Protein AF-D2V5D4-F1 (afdb_monomer_lite)

Radius of gyration: 13.66 Å; chains: 1; bounding box: 35×30×25 Å

Structure (mmCIF, N/CA/C/O backbone):
data_AF-D2V5D4-F1
#
_entry.id   AF-D2V5D4-F1
#
loop_
_atom_site.group_PDB
_atom_site.id
_atom_site.type_symbol
_atom_site.label_atom_id
_atom_site.label_alt_id
_atom_site.label_comp_id
_atom_site.label_asym_id
_atom_site.label_entity_id
_atom_site.label_seq_id
_atom_site.pdbx_PDB_ins_code
_atom_site.Cartn_x
_atom_site.Cartn_y
_atom_site.Cartn_z
_atom_site.occupancy
_atom_site.B_iso_or_equiv
_atom_site.auth_seq_id
_atom_site.auth_comp_id
_atom_site.auth_asym_id
_atom_site.auth_atom_id
_atom_site.pdbx_PDB_model_num
ATOM 1 N N . MET A 1 1 ? -0.634 -10.681 8.306 1.00 62.75 1 MET A N 1
ATOM 2 C CA . MET A 1 1 ? -1.272 -9.992 7.157 1.00 62.75 1 MET A CA 1
ATOM 3 C C . MET A 1 1 ? -2.573 -10.716 6.845 1.00 62.75 1 MET A C 1
ATOM 5 O O . MET A 1 1 ? -2.508 -11.942 6.800 1.00 62.75 1 MET A O 1
ATOM 9 N N . PRO A 1 2 ? -3.715 -10.020 6.700 1.00 71.31 2 PRO A N 1
ATOM 10 C CA . PRO A 1 2 ? -5.015 -10.670 6.514 1.00 71.31 2 PRO A CA 1
ATOM 11 C C . PRO A 1 2 ? -5.106 -11.532 5.235 1.00 71.31 2 PRO A C 1
ATOM 13 O O . PRO A 1 2 ? -4.403 -11.229 4.262 1.00 71.31 2 PRO A O 1
ATOM 16 N N . PRO A 1 3 ? -5.957 -12.581 5.201 1.00 70.00 3 PRO A N 1
ATOM 17 C CA . PRO A 1 3 ? -6.083 -13.488 4.053 1.00 70.00 3 PRO A CA 1
ATOM 18 C C . PRO A 1 3 ? -6.499 -12.800 2.745 1.00 70.00 3 PRO A C 1
ATOM 20 O O . PRO A 1 3 ? -5.920 -13.086 1.700 1.00 70.00 3 PRO A O 1
ATOM 23 N N . ASN A 1 4 ? -7.432 -11.847 2.805 1.00 76.44 4 ASN A N 1
ATOM 24 C CA . ASN A 1 4 ? -7.885 -11.054 1.656 1.00 76.44 4 ASN A CA 1
ATOM 25 C C . ASN A 1 4 ? -6.761 -10.184 1.070 1.00 76.44 4 ASN A C 1
ATOM 27 O O . ASN A 1 4 ? -6.562 -10.170 -0.142 1.00 76.44 4 ASN A O 1
ATOM 31 N N . VAL A 1 5 ? -5.950 -9.543 1.920 1.00 76.06 5 VAL A N 1
ATOM 32 C CA . VAL A 1 5 ? -4.764 -8.797 1.468 1.00 76.06 5 VAL A CA 1
ATOM 33 C C . VAL A 1 5 ? -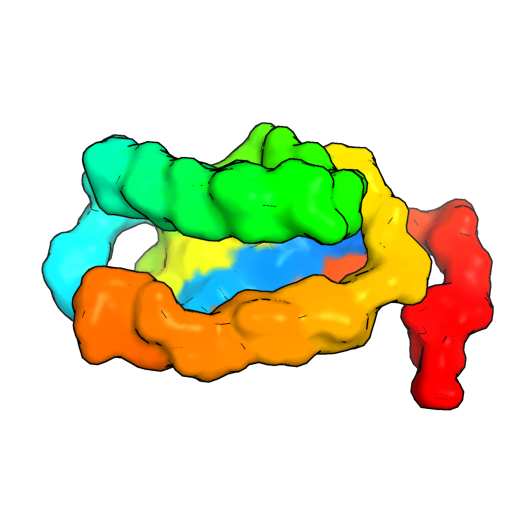3.782 -9.753 0.790 1.00 76.06 5 VAL A C 1
ATOM 35 O O . VAL A 1 5 ? -3.296 -9.450 -0.292 1.00 76.06 5 VAL A O 1
ATOM 38 N N . ARG A 1 6 ? -3.528 -10.939 1.369 1.00 73.31 6 ARG A N 1
ATOM 39 C CA . ARG A 1 6 ? -2.629 -11.956 0.786 1.00 73.31 6 ARG A CA 1
ATOM 40 C C . ARG A 1 6 ? -3.112 -12.469 -0.569 1.00 73.31 6 ARG A C 1
ATOM 42 O O . ARG A 1 6 ? -2.275 -12.683 -1.441 1.00 73.31 6 ARG A O 1
ATOM 49 N N . ALA A 1 7 ? -4.415 -12.671 -0.738 1.00 73.44 7 ALA A N 1
ATOM 50 C CA . ALA A 1 7 ? -4.996 -13.052 -2.021 1.00 73.44 7 ALA A CA 1
ATOM 51 C C . ALA A 1 7 ? -4.752 -11.958 -3.068 1.00 73.44 7 ALA A C 1
ATOM 53 O O . ALA A 1 7 ? -4.203 -12.250 -4.125 1.00 73.44 7 ALA A O 1
ATOM 54 N N . ILE A 1 8 ? -5.026 -10.696 -2.721 1.00 74.62 8 ILE A N 1
ATOM 55 C CA . ILE A 1 8 ? -4.808 -9.542 -3.601 1.00 74.62 8 ILE A CA 1
ATOM 56 C C . ILE A 1 8 ? -3.353 -9.478 -4.062 1.00 74.62 8 ILE A C 1
ATOM 58 O O . ILE A 1 8 ? -3.103 -9.512 -5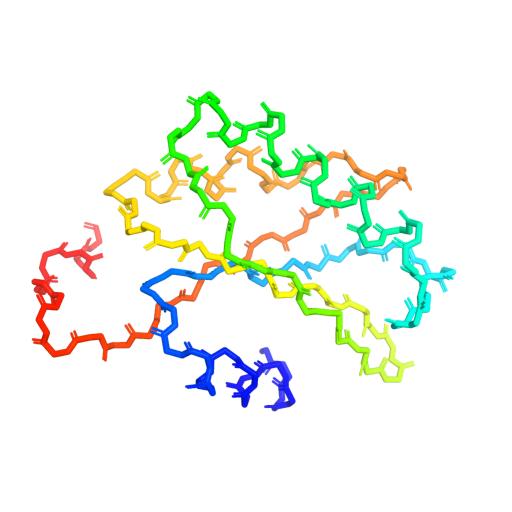.260 1.00 74.62 8 ILE A O 1
ATOM 62 N N . VAL A 1 9 ? -2.368 -9.494 -3.159 1.00 71.69 9 VAL A N 1
ATOM 63 C CA . VAL A 1 9 ? -0.964 -9.376 -3.604 1.00 71.69 9 VAL A CA 1
ATOM 64 C C . VAL A 1 9 ? -0.504 -10.550 -4.482 1.00 71.69 9 VAL A C 1
ATOM 66 O O . VAL A 1 9 ? 0.422 -10.397 -5.274 1.00 71.69 9 VAL A O 1
ATOM 69 N N . LYS A 1 10 ? -1.158 -11.716 -4.386 1.00 69.00 10 LYS A N 1
ATOM 70 C CA . LYS A 1 10 ? -0.892 -12.870 -5.258 1.00 69.00 10 LYS A CA 1
ATOM 71 C C . LYS A 1 10 ? -1.564 -12.760 -6.629 1.00 69.00 10 LYS A C 1
ATOM 73 O O . LYS A 1 10 ? -0.980 -13.215 -7.608 1.00 69.00 10 LYS A O 1
ATOM 78 N N . THR A 1 11 ? -2.753 -12.167 -6.715 1.00 69.56 11 THR A N 1
ATOM 79 C CA . THR A 1 11 ? -3.513 -12.056 -7.972 1.00 69.56 11 THR A CA 1
ATOM 80 C C . THR A 1 11 ? -2.810 -11.173 -8.997 1.00 69.56 11 THR A C 1
ATOM 82 O O . THR A 1 11 ? -2.761 -11.515 -10.173 1.00 69.56 11 THR A O 1
ATOM 85 N N . PHE A 1 12 ? -2.225 -10.056 -8.565 1.00 65.00 12 PHE A N 1
ATOM 86 C CA . PHE A 1 12 ? -1.704 -9.049 -9.493 1.00 65.00 12 PHE A CA 1
ATOM 87 C C . PHE A 1 12 ? -0.322 -9.371 -10.074 1.00 65.00 12 PHE A C 1
ATOM 89 O O . PHE A 1 12 ? 0.100 -8.697 -11.008 1.00 65.00 12 PHE A O 1
ATOM 96 N N . ARG A 1 13 ? 0.388 -10.382 -9.541 1.00 69.00 13 ARG A N 1
ATOM 97 C CA . ARG A 1 13 ? 1.738 -10.796 -9.984 1.00 69.00 13 ARG A CA 1
ATOM 98 C C . ARG A 1 13 ? 2.734 -9.632 -10.145 1.00 69.00 13 ARG A C 1
ATOM 100 O O . ARG A 1 13 ? 3.677 -9.726 -10.926 1.00 69.00 13 ARG A O 1
ATOM 107 N N . ALA A 1 14 ? 2.534 -8.536 -9.413 1.00 71.94 14 ALA A N 1
ATOM 108 C CA . ALA A 1 14 ? 3.428 -7.391 -9.467 1.00 71.94 14 ALA A CA 1
ATOM 109 C C . ALA A 1 14 ? 4.801 -7.782 -8.888 1.00 71.94 14 ALA A C 1
ATOM 111 O O . ALA A 1 14 ? 4.853 -8.480 -7.868 1.00 71.94 14 ALA A O 1
ATOM 112 N N . PRO A 1 15 ? 5.913 -7.321 -9.488 1.00 74.88 15 PRO A N 1
ATOM 113 C CA . PRO A 1 15 ? 7.256 -7.659 -9.020 1.00 74.88 15 PRO A CA 1
ATOM 114 C C . PRO A 1 15 ? 7.512 -7.152 -7.596 1.00 74.88 15 PRO A C 1
ATOM 116 O O . PRO A 1 15 ? 8.276 -7.753 -6.843 1.00 74.88 15 PRO A O 1
ATOM 119 N N . CYS A 1 16 ? 6.855 -6.056 -7.212 1.00 80.31 16 CYS A N 1
ATOM 120 C CA . CYS A 1 16 ? 6.916 -5.501 -5.875 1.00 80.31 16 CYS A CA 1
ATOM 121 C C . CYS A 1 16 ? 5.575 -4.872 -5.482 1.00 80.31 16 CYS A C 1
ATOM 123 O O . CYS A 1 16 ? 4.868 -4.281 -6.304 1.00 80.31 16 CYS A O 1
ATOM 125 N N . SER A 1 17 ? 5.206 -4.998 -4.212 1.00 86.62 17 SER A N 1
ATOM 126 C CA . SER A 1 17 ? 4.053 -4.313 -3.638 1.00 86.62 17 SER A CA 1
ATOM 127 C C . SER A 1 17 ? 4.330 -3.873 -2.206 1.00 86.62 17 SER A C 1
ATOM 129 O O . SER A 1 17 ? 5.027 -4.553 -1.457 1.00 86.62 17 SER A O 1
ATOM 131 N N . PHE A 1 18 ? 3.736 -2.759 -1.799 1.00 89.88 18 PHE A N 1
ATOM 132 C CA . PHE A 1 18 ? 3.669 -2.324 -0.412 1.00 89.88 18 PHE A CA 1
ATOM 133 C C . PHE A 1 18 ? 2.281 -2.569 0.146 1.00 89.88 18 PHE A C 1
ATOM 135 O O . PHE A 1 18 ? 1.279 -2.139 -0.417 1.00 89.88 18 PHE A O 1
ATOM 142 N N . VAL A 1 19 ? 2.234 -3.235 1.293 1.00 90.06 19 VAL A N 1
ATOM 143 C CA . VAL A 1 19 ? 1.050 -3.291 2.139 1.00 90.06 19 VAL A CA 1
ATOM 144 C C . VAL A 1 19 ? 1.162 -2.167 3.156 1.00 90.06 19 VAL A C 1
ATOM 146 O O . VAL A 1 19 ? 2.028 -2.183 4.030 1.00 90.06 19 VAL A O 1
ATOM 149 N N . VAL A 1 20 ? 0.278 -1.194 3.021 1.00 91.25 20 VAL A N 1
ATOM 150 C CA . VAL A 1 20 ? 0.180 0.001 3.851 1.00 91.25 20 VAL A CA 1
ATOM 151 C C . VAL A 1 20 ? -0.882 -0.237 4.916 1.00 91.25 20 VAL A C 1
ATOM 153 O O . VAL A 1 20 ? -1.989 -0.665 4.596 1.00 91.25 20 VAL A O 1
ATOM 156 N N . LYS A 1 21 ? -0.558 0.040 6.178 1.00 91.00 21 LYS A N 1
ATOM 157 C CA . LYS A 1 21 ? -1.504 0.101 7.305 1.00 91.00 21 LYS A CA 1
ATOM 158 C C . LYS A 1 21 ? -1.436 1.468 7.976 1.00 91.00 21 LYS A C 1
ATOM 160 O O . LYS A 1 21 ? -0.509 2.228 7.722 1.00 91.00 21 LYS A O 1
ATOM 165 N N . GLY A 1 22 ? -2.356 1.719 8.906 1.00 87.88 22 GLY A N 1
ATOM 166 C CA . GLY A 1 22 ? -2.429 2.997 9.623 1.00 87.88 22 GLY A CA 1
ATOM 167 C C . GLY A 1 22 ? -3.192 4.060 8.841 1.00 87.88 22 GLY A C 1
ATOM 168 O O . GLY A 1 22 ? -3.008 5.241 9.086 1.00 87.88 22 GLY A O 1
ATOM 169 N N . LEU A 1 23 ? -4.038 3.641 7.899 1.00 88.50 23 LEU A N 1
ATOM 170 C CA . LEU A 1 23 ? -4.924 4.548 7.184 1.00 88.50 23 LEU A CA 1
ATOM 171 C C . LEU A 1 23 ? -6.037 5.064 8.118 1.00 88.50 23 LEU A C 1
ATOM 173 O O . LEU A 1 23 ? -6.447 4.326 9.023 1.00 88.50 23 LEU A O 1
ATOM 177 N N . PRO A 1 24 ? -6.537 6.292 7.897 1.00 83.50 24 PRO A N 1
ATOM 178 C CA . PRO A 1 24 ? -7.628 6.886 8.668 1.00 83.50 24 PRO A CA 1
ATOM 179 C C . PRO A 1 24 ? -8.883 6.007 8.781 1.00 83.50 24 PRO A C 1
ATOM 181 O O . PRO A 1 24 ? -9.182 5.188 7.914 1.00 83.50 24 PRO A O 1
ATOM 184 N N . GLU A 1 25 ? -9.653 6.178 9.856 1.00 78.50 25 GLU A N 1
ATOM 185 C CA . GLU A 1 25 ? -10.834 5.346 10.131 1.00 78.50 25 GLU A CA 1
ATOM 186 C C . GL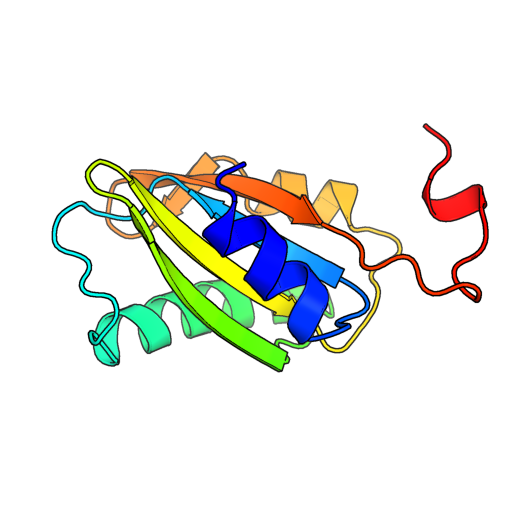U A 1 25 ? -12.113 5.777 9.401 1.00 78.50 25 GLU A C 1
ATOM 188 O O . GLU A 1 25 ? -13.134 5.096 9.462 1.00 78.50 25 GLU A O 1
ATOM 193 N N . ASN A 1 26 ? -12.069 6.887 8.686 1.00 76.25 26 ASN A N 1
ATOM 194 C CA . ASN A 1 26 ? -13.123 7.335 7.781 1.00 76.25 26 ASN A CA 1
ATOM 195 C C . ASN A 1 26 ? -12.924 6.810 6.347 1.00 76.25 26 ASN A C 1
ATOM 197 O O . ASN A 1 26 ? -13.767 7.053 5.494 1.00 76.25 26 ASN A O 1
ATOM 201 N N . PHE A 1 27 ? -11.843 6.070 6.070 1.00 74.62 27 PHE A N 1
ATOM 202 C CA . PHE A 1 27 ? -11.538 5.596 4.718 1.00 74.62 27 PHE A CA 1
ATOM 203 C C . PHE A 1 27 ? -12.577 4.570 4.242 1.00 74.62 27 PHE A C 1
ATOM 205 O O . PHE A 1 27 ? -12.720 3.501 4.843 1.00 74.62 27 PHE A O 1
ATOM 212 N N . SER A 1 28 ? -13.276 4.848 3.147 1.00 73.25 28 SER A N 1
ATOM 213 C CA . SER A 1 28 ? -14.048 3.824 2.438 1.00 73.25 28 SER A CA 1
ATOM 214 C C . SER A 1 28 ? -13.192 3.192 1.342 1.00 73.25 28 SER A C 1
ATOM 216 O O . SER A 1 28 ? -12.310 3.833 0.776 1.00 73.25 28 SER A O 1
ATOM 218 N N . VAL A 1 29 ? -13.449 1.924 1.020 1.00 69.69 29 VAL A N 1
ATOM 219 C CA . VAL A 1 29 ? -12.816 1.246 -0.128 1.00 69.69 29 VAL A CA 1
ATOM 220 C C . VAL A 1 29 ? -13.228 1.900 -1.453 1.00 69.69 29 VAL A C 1
ATOM 222 O O . VAL A 1 29 ? -12.469 1.856 -2.418 1.00 69.69 29 VAL A O 1
ATOM 225 N N . GLU A 1 30 ? -14.398 2.536 -1.479 1.00 75.62 30 GLU A N 1
ATOM 226 C CA . GLU A 1 30 ? -14.965 3.210 -2.651 1.00 75.62 30 GLU A CA 1
ATOM 227 C C . GLU A 1 30 ? -14.557 4.687 -2.754 1.00 75.62 30 GLU A C 1
ATOM 229 O O . GLU A 1 30 ? -14.891 5.355 -3.730 1.00 75.62 30 GLU A O 1
ATOM 234 N N . ASP A 1 31 ? -13.813 5.205 -1.772 1.00 80.06 31 ASP A N 1
ATOM 235 C CA . ASP A 1 31 ? -13.392 6.602 -1.754 1.00 80.06 31 ASP A CA 1
ATOM 236 C C . ASP A 1 31 ? -12.270 6.850 -2.775 1.00 80.06 31 ASP A C 1
ATOM 238 O O . ASP A 1 31 ? -11.075 6.646 -2.520 1.00 80.06 31 ASP A O 1
ATOM 242 N N . GLN A 1 32 ? -12.674 7.285 -3.967 1.00 80.25 32 GLN A N 1
ATOM 243 C CA . GLN A 1 32 ? -11.762 7.615 -5.056 1.00 80.25 32 GLN A CA 1
ATOM 244 C C . GLN A 1 32 ? -10.865 8.809 -4.723 1.00 80.25 32 GLN A C 1
ATOM 246 O O . GLN A 1 32 ? -9.707 8.818 -5.131 1.00 80.25 32 GLN A O 1
ATOM 251 N N . VAL A 1 33 ? -11.357 9.788 -3.957 1.00 82.62 33 VAL A N 1
ATOM 252 C CA . VAL A 1 33 ? -10.577 10.978 -3.584 1.00 82.62 33 VAL A CA 1
ATOM 253 C C . VAL A 1 33 ? -9.403 10.561 -2.713 1.00 82.62 33 VAL A C 1
ATOM 255 O O . VAL A 1 33 ? -8.259 10.949 -2.958 1.00 82.62 33 VAL A O 1
ATOM 258 N N . MET A 1 34 ? -9.663 9.715 -1.723 1.00 80.56 34 MET A N 1
ATOM 259 C CA . MET A 1 34 ? -8.623 9.256 -0.812 1.00 80.56 34 MET A CA 1
ATOM 260 C C . MET A 1 34 ? -7.647 8.286 -1.480 1.00 80.56 34 MET A C 1
ATOM 262 O O . MET A 1 34 ? -6.449 8.319 -1.184 1.00 80.56 34 MET A O 1
ATOM 266 N N . ARG A 1 35 ? -8.120 7.462 -2.423 1.00 84.56 35 ARG A N 1
ATOM 267 C CA . ARG A 1 35 ? -7.232 6.670 -3.284 1.00 84.56 35 ARG A CA 1
ATOM 268 C C . ARG A 1 35 ? -6.290 7.574 -4.084 1.00 84.56 35 ARG A C 1
ATOM 270 O O . ARG A 1 35 ? -5.093 7.300 -4.090 1.00 84.56 35 ARG A O 1
ATOM 277 N N . SER A 1 36 ? -6.800 8.646 -4.688 1.00 86.69 36 SER A N 1
ATOM 278 C CA . SER A 1 36 ? -5.991 9.610 -5.445 1.00 86.69 36 SER A CA 1
ATOM 279 C C . SER A 1 36 ? -4.976 10.336 -4.563 1.00 86.69 36 SER A C 1
ATOM 281 O O . SER A 1 36 ? -3.816 10.436 -4.943 1.00 86.69 36 SER A O 1
ATOM 283 N N . LYS A 1 37 ? -5.356 10.761 -3.351 1.00 88.25 37 LYS A N 1
ATOM 284 C CA . LYS A 1 37 ? -4.414 11.361 -2.385 1.00 88.25 37 LYS A CA 1
ATOM 285 C C . LYS A 1 37 ? -3.297 10.403 -1.985 1.00 88.25 37 LYS A C 1
ATOM 287 O O . LYS A 1 37 ? -2.138 10.796 -1.871 1.00 88.25 37 LYS A O 1
ATOM 292 N N . LEU A 1 38 ? -3.642 9.138 -1.739 1.00 88.25 38 LEU A N 1
ATOM 293 C CA . LEU A 1 38 ? -2.652 8.120 -1.410 1.00 88.25 38 LEU A CA 1
ATOM 294 C C . LEU A 1 38 ? -1.721 7.876 -2.603 1.00 88.25 38 LEU A C 1
ATOM 296 O O . LEU A 1 38 ? -0.511 7.766 -2.424 1.00 88.25 38 LEU A O 1
ATOM 300 N N . GLU A 1 39 ? -2.270 7.831 -3.816 1.00 88.12 39 GLU A N 1
ATOM 301 C CA . GLU A 1 39 ? -1.494 7.731 -5.048 1.00 88.12 39 GLU A CA 1
ATOM 302 C C . GLU A 1 39 ? -0.533 8.904 -5.204 1.00 88.12 39 GLU A C 1
ATOM 304 O O . GLU A 1 39 ? 0.659 8.671 -5.363 1.00 88.12 39 GLU A O 1
ATOM 309 N N . GLU A 1 40 ? -1.000 10.139 -5.052 1.00 87.56 40 GLU A N 1
ATOM 310 C CA . GLU A 1 40 ? -0.174 11.345 -5.100 1.00 87.56 40 GLU A CA 1
ATOM 311 C C . GLU A 1 40 ? 0.949 11.316 -4.053 1.00 87.56 40 GLU A C 1
ATOM 313 O O . GLU A 1 40 ? 2.114 11.544 -4.391 1.00 87.56 40 GLU A O 1
ATOM 318 N N . PHE A 1 41 ? 0.639 10.931 -2.810 1.00 87.81 41 PHE A N 1
ATOM 319 C CA . PHE A 1 41 ? 1.627 10.762 -1.741 1.00 87.81 41 PHE A CA 1
ATOM 320 C C . PHE A 1 41 ? 2.739 9.782 -2.141 1.00 87.81 41 PHE A C 1
ATOM 322 O O . PHE A 1 41 ? 3.933 10.060 -1.956 1.00 87.81 41 PHE A O 1
ATOM 329 N N . PHE A 1 42 ? 2.362 8.639 -2.725 1.00 84.56 42 PHE A N 1
ATOM 330 C CA . PHE A 1 42 ? 3.337 7.680 -3.222 1.00 84.56 42 PHE A CA 1
ATOM 331 C C . PHE A 1 42 ? 4.050 8.195 -4.471 1.00 84.56 42 PHE A C 1
ATOM 333 O O . PHE A 1 42 ? 5.259 8.027 -4.511 1.00 84.56 42 PHE A O 1
ATOM 340 N N . VAL A 1 43 ? 3.396 8.837 -5.444 1.00 81.25 43 VAL A N 1
ATOM 341 C CA . VAL A 1 43 ? 4.005 9.332 -6.698 1.00 81.25 43 VAL A CA 1
ATOM 342 C C . VAL A 1 43 ? 5.023 10.432 -6.429 1.00 81.25 43 VAL A C 1
ATOM 344 O O . VAL A 1 43 ? 6.172 10.305 -6.858 1.00 81.25 43 VAL A O 1
ATOM 347 N N . MET A 1 44 ? 4.646 11.474 -5.682 1.00 75.19 44 MET A N 1
ATOM 348 C CA . MET A 1 44 ? 5.547 12.582 -5.338 1.00 75.19 44 MET A CA 1
ATOM 349 C C . MET A 1 44 ? 6.831 12.067 -4.695 1.00 75.19 44 MET A C 1
ATOM 351 O O . MET A 1 44 ? 7.938 12.502 -5.008 1.00 75.19 44 MET A O 1
ATOM 355 N N . THR A 1 45 ? 6.680 11.085 -3.816 1.00 69.38 45 THR A N 1
ATOM 356 C CA . THR A 1 45 ? 7.800 10.475 -3.116 1.00 69.38 45 THR A CA 1
ATOM 357 C C . THR A 1 45 ? 8.561 9.474 -3.990 1.00 69.38 45 THR A C 1
ATOM 359 O O . THR A 1 45 ? 9.781 9.353 -3.898 1.00 69.38 45 THR A O 1
ATOM 362 N N . SER A 1 46 ? 7.850 8.750 -4.852 1.00 67.06 46 SER A N 1
ATOM 363 C CA . SER A 1 46 ? 8.379 7.701 -5.724 1.00 67.06 46 SER A CA 1
ATOM 364 C C . SER A 1 46 ? 9.201 8.248 -6.876 1.00 67.06 46 SER A C 1
ATOM 366 O O . SER A 1 46 ? 10.135 7.568 -7.296 1.00 67.06 46 SER A O 1
ATOM 368 N N . ASN A 1 47 ? 8.926 9.468 -7.341 1.00 64.06 47 ASN A N 1
ATOM 369 C CA . ASN A 1 47 ? 9.770 10.158 -8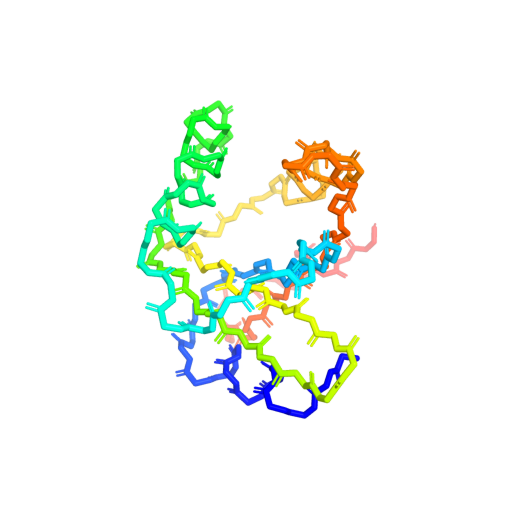.319 1.00 64.06 47 ASN A CA 1
ATOM 370 C C . ASN A 1 47 ? 11.210 10.313 -7.806 1.00 64.06 47 ASN A C 1
ATOM 372 O O . ASN A 1 47 ? 12.153 10.102 -8.562 1.00 64.06 47 ASN A O 1
ATOM 376 N N . ASN A 1 48 ? 11.389 10.541 -6.501 1.00 63.72 48 ASN A N 1
ATOM 377 C CA . ASN A 1 48 ? 12.713 10.576 -5.866 1.00 63.72 48 ASN A CA 1
ATOM 378 C C . ASN A 1 48 ? 13.347 9.182 -5.703 1.00 63.72 48 ASN A C 1
ATOM 380 O O . ASN A 1 48 ? 14.535 9.059 -5.417 1.00 63.72 48 ASN A O 1
ATOM 384 N N . LEU A 1 49 ? 12.550 8.121 -5.843 1.00 66.38 49 LEU A N 1
ATOM 385 C CA . LEU A 1 49 ? 12.934 6.733 -5.582 1.00 66.38 49 LEU A CA 1
ATOM 386 C C . LEU A 1 49 ? 12.894 5.853 -6.845 1.00 66.38 49 LEU A C 1
ATOM 388 O O . LEU A 1 49 ? 13.095 4.642 -6.729 1.00 66.38 49 LEU A O 1
ATOM 392 N N . HIS A 1 50 ? 12.635 6.441 -8.021 1.00 68.81 50 HIS A N 1
ATOM 393 C CA . HIS A 1 50 ? 12.430 5.765 -9.311 1.00 68.81 50 HIS A CA 1
ATOM 394 C C . HIS A 1 50 ? 11.426 4.597 -9.260 1.00 68.81 50 HIS A C 1
ATOM 396 O O . HIS A 1 50 ? 11.584 3.577 -9.938 1.00 68.81 50 HIS A O 1
ATOM 402 N N . LEU A 1 51 ? 10.386 4.729 -8.436 1.00 73.94 51 LEU A N 1
ATOM 403 C CA . LEU A 1 51 ? 9.289 3.767 -8.360 1.00 73.94 51 LEU A CA 1
ATOM 404 C C . LEU A 1 51 ? 8.163 4.194 -9.304 1.00 73.94 51 LEU A C 1
ATOM 406 O O . LEU A 1 51 ? 7.722 5.338 -9.280 1.00 73.94 51 LEU A O 1
ATOM 410 N N . GLN A 1 52 ? 7.668 3.265 -10.119 1.00 80.56 52 GLN A N 1
ATOM 411 C CA . GLN A 1 52 ? 6.480 3.498 -10.938 1.00 80.56 52 GLN A CA 1
ATOM 412 C C . GLN A 1 52 ? 5.305 2.741 -10.345 1.00 80.56 52 GLN A C 1
ATOM 414 O O . GLN A 1 52 ? 5.336 1.512 -10.282 1.00 80.56 52 GLN A O 1
ATOM 419 N N . ILE A 1 53 ? 4.270 3.458 -9.919 1.00 84.94 53 ILE A N 1
ATOM 420 C CA . ILE A 1 53 ? 3.044 2.839 -9.416 1.00 84.94 53 ILE A CA 1
ATOM 421 C C . ILE A 1 53 ? 2.308 2.177 -10.587 1.00 84.94 53 ILE A C 1
ATOM 423 O O . ILE A 1 53 ? 2.163 2.745 -11.668 1.00 84.94 53 ILE A O 1
ATOM 427 N N . ASN A 1 54 ? 1.887 0.934 -10.379 1.00 84.50 54 ASN A N 1
ATOM 428 C CA . ASN A 1 54 ? 1.023 0.195 -11.292 1.00 84.50 54 ASN A CA 1
ATOM 429 C C . ASN A 1 54 ? -0.451 0.333 -10.909 1.00 84.50 54 ASN A C 1
ATOM 431 O O . ASN A 1 54 ? -1.319 0.386 -11.771 1.00 84.50 54 ASN A O 1
ATOM 435 N N . GLY A 1 55 ? -0.726 0.369 -9.608 1.00 85.06 55 GLY A N 1
ATOM 436 C CA . GLY A 1 55 ? -2.074 0.517 -9.093 1.00 85.06 55 GLY A CA 1
ATOM 437 C C . GLY A 1 55 ? -2.115 0.465 -7.575 1.00 85.06 55 GLY A C 1
ATOM 438 O O . GLY A 1 55 ? -1.180 0.003 -6.919 1.00 85.06 55 GLY A O 1
ATOM 439 N N . ILE A 1 56 ? -3.229 0.935 -7.023 1.00 88.12 56 ILE A N 1
ATOM 440 C CA . ILE A 1 56 ? -3.516 0.900 -5.592 1.00 88.12 56 ILE A CA 1
ATOM 441 C C . ILE A 1 56 ? -4.842 0.182 -5.393 1.00 88.12 56 ILE A C 1
ATOM 443 O O . ILE A 1 56 ? -5.851 0.538 -5.998 1.00 88.12 56 ILE A O 1
ATOM 447 N N . THR A 1 57 ? -4.832 -0.843 -4.547 1.00 87.50 57 THR A N 1
ATOM 448 C CA . THR A 1 57 ? -6.034 -1.578 -4.146 1.00 87.50 57 THR A CA 1
ATOM 449 C C . THR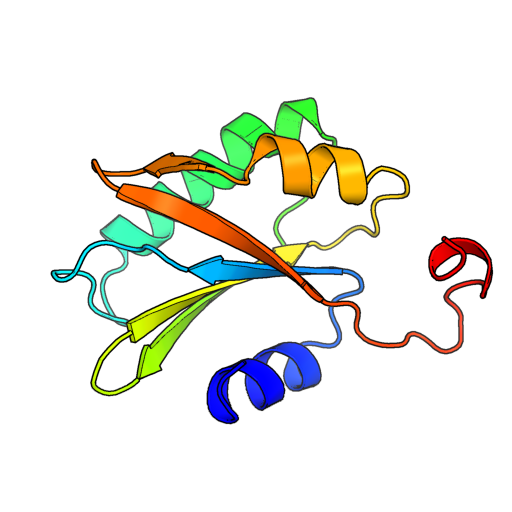 A 1 57 ? -6.304 -1.338 -2.671 1.00 87.50 57 THR A C 1
ATOM 451 O O . THR A 1 57 ? -5.484 -1.691 -1.822 1.00 87.50 57 THR A O 1
ATOM 454 N N . MET A 1 58 ? -7.459 -0.758 -2.361 1.00 86.81 58 MET A N 1
ATOM 455 C CA . MET A 1 58 ? -7.911 -0.575 -0.986 1.00 86.81 58 MET A CA 1
ATOM 456 C C . MET A 1 58 ? -8.537 -1.867 -0.469 1.00 86.81 58 MET A C 1
ATOM 458 O O . MET A 1 58 ? -9.298 -2.530 -1.170 1.00 86.81 58 MET A O 1
ATOM 462 N N . VAL A 1 59 ? -8.206 -2.239 0.763 1.00 83.56 59 VAL A N 1
ATOM 463 C CA . VAL A 1 59 ? -8.711 -3.452 1.405 1.00 83.56 59 VAL A CA 1
ATOM 464 C C . VAL A 1 59 ? -9.108 -3.110 2.825 1.00 83.56 59 VAL A C 1
ATOM 466 O O . VAL A 1 59 ? -8.293 -2.615 3.599 1.00 83.56 59 VAL A O 1
ATOM 469 N N . GLN A 1 60 ? -10.342 -3.416 3.198 1.00 81.00 60 GLN A N 1
ATOM 470 C CA . GLN A 1 60 ? -10.789 -3.290 4.578 1.00 81.00 60 GLN A CA 1
ATOM 471 C C . GLN A 1 60 ? -11.056 -4.663 5.188 1.00 81.00 60 GLN A C 1
ATOM 473 O O . GLN A 1 60 ? -11.505 -5.594 4.521 1.00 81.00 60 GLN A O 1
ATOM 478 N N . ASN A 1 61 ? -10.738 -4.782 6.468 1.00 77.00 61 ASN A N 1
ATOM 479 C CA . ASN A 1 61 ? -11.318 -5.767 7.367 1.00 77.00 61 ASN A CA 1
ATOM 480 C C . ASN A 1 61 ? -12.134 -5.011 8.429 1.00 77.00 61 ASN A C 1
ATOM 482 O O . ASN A 1 61 ? -11.964 -3.800 8.571 1.00 77.00 61 ASN A O 1
ATOM 486 N N . THR A 1 62 ? -12.945 -5.722 9.210 1.00 72.00 62 THR A N 1
ATOM 487 C CA . THR A 1 62 ? -13.835 -5.192 10.260 1.00 72.00 62 THR A CA 1
ATOM 488 C C . THR A 1 62 ? -13.195 -4.159 11.193 1.00 72.00 62 THR A C 1
ATOM 490 O O . THR A 1 62 ? -13.897 -3.301 11.708 1.00 72.00 62 THR A O 1
ATOM 493 N N . GLN A 1 63 ? -11.876 -4.210 11.401 1.00 74.19 63 GLN A N 1
ATOM 494 C CA . GLN A 1 63 ? -11.152 -3.323 12.322 1.00 74.19 63 GLN A CA 1
ATOM 495 C C . GLN A 1 63 ? -9.976 -2.573 11.689 1.00 74.19 63 GLN A C 1
ATOM 497 O O . GLN A 1 63 ? -9.285 -1.813 12.364 1.00 74.19 63 GLN A O 1
ATOM 502 N N . THR A 1 64 ? -9.630 -2.833 10.427 1.00 80.38 64 THR A N 1
ATOM 503 C CA . THR A 1 64 ? -8.382 -2.286 9.873 1.00 80.38 64 THR A CA 1
ATOM 504 C C . THR A 1 64 ? -8.467 -2.080 8.379 1.00 80.38 64 THR A C 1
ATOM 506 O O . THR A 1 64 ? -8.907 -2.956 7.636 1.00 80.38 64 THR A O 1
ATOM 509 N N . ARG A 1 65 ? -7.950 -0.934 7.948 1.00 86.00 65 ARG A N 1
ATOM 510 C CA . ARG A 1 65 ? -7.798 -0.567 6.547 1.00 86.00 65 ARG A CA 1
ATOM 511 C C . ARG A 1 65 ? -6.369 -0.765 6.095 1.00 86.00 65 ARG A C 1
ATOM 513 O O . ARG A 1 65 ? -5.413 -0.451 6.810 1.00 86.00 65 ARG A O 1
ATOM 520 N N . TYR A 1 66 ? -6.263 -1.279 4.888 1.00 88.62 66 TYR A N 1
ATOM 521 C CA . TYR A 1 66 ? -5.028 -1.559 4.201 1.00 88.62 66 TYR A CA 1
ATOM 522 C C . TYR A 1 66 ? -5.098 -0.937 2.814 1.00 88.62 66 TYR A C 1
ATOM 524 O O . TYR A 1 66 ? -6.157 -0.923 2.188 1.00 88.62 66 TYR A O 1
ATOM 532 N N . ALA A 1 67 ? -3.958 -0.495 2.308 1.00 89.94 67 ALA A N 1
ATOM 533 C CA . ALA A 1 67 ? -3.786 -0.282 0.881 1.00 89.94 67 ALA A CA 1
ATOM 534 C C . ALA A 1 67 ? -2.682 -1.205 0.382 1.00 89.94 67 ALA A C 1
ATOM 536 O O . ALA A 1 67 ? -1.659 -1.381 1.042 1.00 89.94 67 ALA A O 1
ATOM 537 N N . VAL A 1 68 ? -2.897 -1.808 -0.777 1.00 89.88 68 VAL A N 1
ATOM 538 C CA . VAL A 1 68 ? -1.871 -2.540 -1.509 1.00 89.88 68 VAL A CA 1
ATOM 539 C C . VAL A 1 68 ? -1.442 -1.653 -2.663 1.00 89.88 68 VAL A C 1
ATOM 541 O O . VAL A 1 68 ? -2.184 -1.497 -3.629 1.00 89.88 68 VAL A O 1
ATOM 544 N N . VAL A 1 69 ? -0.261 -1.059 -2.541 1.00 89.38 69 VAL A N 1
ATOM 545 C CA . VAL A 1 69 ? 0.364 -0.242 -3.583 1.00 89.38 69 VAL A CA 1
ATOM 546 C C . VAL A 1 69 ? 1.272 -1.145 -4.391 1.00 89.38 69 VAL A C 1
ATOM 548 O O . VAL A 1 69 ? 2.164 -1.788 -3.845 1.00 89.38 69 VAL A O 1
ATOM 551 N N . GLN A 1 70 ? 1.030 -1.229 -5.684 1.00 86.75 70 GLN A N 1
ATOM 552 C CA . GLN A 1 70 ? 1.756 -2.103 -6.591 1.00 86.75 70 GLN A CA 1
ATOM 553 C C . GLN A 1 70 ? 2.699 -1.266 -7.427 1.00 86.75 70 GLN A C 1
ATOM 555 O O . GLN A 1 70 ? 2.318 -0.193 -7.893 1.00 86.75 70 GLN A O 1
ATOM 560 N N . PHE A 1 71 ? 3.897 -1.781 -7.669 1.00 84.75 71 PHE A N 1
ATOM 561 C CA . PHE A 1 71 ? 4.890 -1.108 -8.493 1.00 84.75 71 PHE A CA 1
ATOM 562 C C . PHE A 1 71 ? 5.165 -1.915 -9.759 1.00 84.75 71 PHE A C 1
ATOM 564 O O . PHE A 1 71 ? 5.228 -3.145 -9.721 1.00 84.75 71 PHE A O 1
ATOM 571 N N . LYS A 1 72 ? 5.326 -1.213 -10.885 1.00 79.62 72 LYS A N 1
ATOM 572 C CA . LYS A 1 72 ? 5.690 -1.797 -12.186 1.00 79.62 72 LYS A CA 1
ATOM 573 C C . LYS A 1 72 ? 7.127 -2.301 -12.196 1.00 79.62 72 LYS A C 1
ATOM 575 O O . LYS A 1 72 ? 7.450 -3.240 -12.913 1.00 79.62 72 LYS A O 1
ATOM 580 N N . THR A 1 73 ? 7.988 -1.670 -11.405 1.00 74.19 73 THR A N 1
ATOM 581 C CA . THR A 1 73 ? 9.418 -1.950 -11.369 1.00 74.19 73 THR A CA 1
ATOM 582 C C . THR A 1 73 ? 9.810 -2.610 -10.056 1.00 74.19 73 THR A C 1
ATOM 584 O O . THR A 1 73 ? 9.291 -2.303 -8.982 1.00 74.19 73 THR A O 1
ATOM 587 N N . PHE A 1 74 ? 10.754 -3.543 -10.147 1.00 69.38 74 PHE A N 1
ATOM 588 C CA . PHE A 1 74 ? 11.454 -4.044 -8.977 1.00 69.38 74 PHE A CA 1
ATOM 589 C C . PHE A 1 74 ? 12.495 -3.009 -8.540 1.00 69.38 74 PHE A C 1
ATOM 591 O O . PHE A 1 74 ? 13.285 -2.542 -9.361 1.00 69.38 74 PHE A O 1
ATOM 598 N N . SER A 1 75 ? 12.536 -2.677 -7.249 1.00 69.06 75 SER A N 1
ATOM 599 C CA . SER A 1 75 ? 13.582 -1.812 -6.706 1.00 69.06 75 SER A CA 1
ATOM 600 C C . SER A 1 75 ? 14.629 -2.617 -5.950 1.00 69.06 75 SER A C 1
ATOM 602 O O . SER A 1 75 ? 14.332 -3.261 -4.944 1.00 69.06 75 SER A O 1
ATOM 604 N N . LYS A 1 76 ? 15.891 -2.492 -6.376 1.00 68.25 76 LYS A N 1
ATOM 605 C CA . LYS A 1 76 ? 17.049 -3.020 -5.634 1.00 68.25 76 LYS A CA 1
ATOM 606 C C . LYS A 1 76 ? 17.247 -2.320 -4.279 1.00 68.25 76 LYS A C 1
ATOM 608 O O . LYS A 1 76 ? 17.866 -2.878 -3.385 1.00 68.25 76 LYS A O 1
ATOM 613 N N . ASN A 1 77 ? 16.689 -1.118 -4.107 1.00 74.75 77 ASN A N 1
ATOM 614 C CA . ASN A 1 77 ? 16.783 -0.311 -2.887 1.00 74.75 77 ASN A CA 1
ATOM 615 C C . ASN A 1 77 ? 15.519 -0.400 -2.021 1.00 74.75 77 ASN A C 1
ATOM 617 O O . ASN A 1 77 ? 15.231 0.522 -1.253 1.00 74.75 77 ASN A O 1
ATOM 621 N N . LEU A 1 78 ? 14.756 -1.494 -2.116 1.00 72.75 78 LEU A N 1
ATOM 622 C CA . LEU A 1 78 ? 13.445 -1.575 -1.478 1.00 72.75 78 LEU A CA 1
ATOM 623 C C . LEU A 1 78 ? 13.480 -1.316 0.029 1.00 72.75 78 LEU A C 1
ATOM 625 O O . LEU A 1 78 ? 12.594 -0.649 0.545 1.00 72.75 78 LEU A O 1
ATOM 629 N N . ARG A 1 79 ? 14.514 -1.778 0.742 1.00 76.12 79 ARG A N 1
ATOM 630 C CA . ARG A 1 79 ? 14.645 -1.513 2.185 1.00 76.12 79 ARG A CA 1
ATOM 631 C C . ARG A 1 79 ? 14.697 -0.019 2.496 1.00 76.12 79 ARG A C 1
ATOM 633 O O . ARG A 1 79 ? 14.020 0.421 3.417 1.00 76.12 79 ARG A O 1
ATOM 640 N N . LYS A 1 80 ? 15.437 0.763 1.700 1.00 79.88 80 LYS A N 1
ATOM 641 C CA . LYS A 1 80 ? 15.498 2.227 1.844 1.00 79.88 80 LYS A CA 1
ATOM 642 C C . LYS A 1 80 ? 14.143 2.864 1.556 1.00 79.88 80 LYS A C 1
ATOM 644 O O . LYS A 1 80 ? 13.743 3.780 2.256 1.00 79.88 80 LYS A O 1
ATOM 649 N N . GLN A 1 81 ? 13.424 2.354 0.560 1.00 80.56 81 GLN A N 1
ATOM 650 C CA . GLN A 1 81 ? 12.101 2.860 0.198 1.00 80.56 81 GLN A CA 1
ATOM 651 C C . GLN A 1 81 ? 11.065 2.535 1.280 1.00 80.56 81 GLN A C 1
ATOM 653 O O . GLN A 1 81 ? 10.332 3.415 1.709 1.00 80.56 81 GLN A O 1
ATOM 658 N N . VAL A 1 82 ? 11.053 1.303 1.792 1.00 84.56 82 VAL A N 1
ATOM 659 C CA . VAL A 1 82 ? 10.214 0.915 2.932 1.00 84.56 82 VAL A CA 1
ATOM 660 C C . VAL A 1 82 ? 10.532 1.795 4.129 1.00 84.56 82 VAL A C 1
ATOM 662 O O . VAL A 1 82 ? 9.605 2.369 4.679 1.00 84.56 82 VAL A O 1
ATOM 665 N N . ALA A 1 83 ? 11.808 1.956 4.492 1.00 85.44 83 ALA A N 1
ATOM 666 C CA . ALA A 1 83 ? 12.218 2.820 5.599 1.00 85.44 83 ALA A CA 1
ATOM 667 C C . ALA A 1 83 ? 11.800 4.282 5.389 1.00 85.44 83 ALA A C 1
ATOM 669 O O . ALA A 1 83 ? 11.387 4.932 6.339 1.00 85.44 83 ALA A O 1
ATOM 670 N N . PHE A 1 84 ? 11.849 4.780 4.151 1.00 86.62 84 PHE A N 1
ATOM 671 C CA . PHE A 1 84 ? 11.414 6.135 3.824 1.00 86.62 84 PHE A CA 1
ATOM 672 C C . PHE A 1 84 ? 9.917 6.342 4.077 1.00 86.62 84 PHE A C 1
ATOM 674 O O . PHE A 1 84 ? 9.517 7.383 4.592 1.00 86.62 84 PHE A O 1
ATOM 681 N N . PHE A 1 85 ? 9.085 5.380 3.671 1.00 87.69 85 PHE A N 1
ATOM 682 C CA . PHE A 1 85 ? 7.629 5.472 3.801 1.00 87.69 85 PHE A CA 1
ATOM 683 C C . PHE A 1 85 ? 7.112 5.005 5.168 1.00 87.69 85 PHE A C 1
ATOM 685 O O . PHE A 1 85 ? 5.995 5.348 5.555 1.00 87.69 85 PHE A O 1
ATOM 692 N N . HIS A 1 86 ? 7.879 4.190 5.890 1.00 89.56 86 HIS A N 1
ATOM 693 C CA . HIS A 1 86 ? 7.512 3.710 7.215 1.00 89.56 86 HIS A CA 1
ATOM 694 C C . HIS A 1 86 ? 7.480 4.882 8.201 1.00 89.56 86 HIS A C 1
ATOM 696 O O . HIS A 1 86 ? 8.370 5.722 8.203 1.00 89.56 86 HIS A O 1
ATOM 702 N N . GLU A 1 87 ? 6.426 4.956 9.010 1.00 91.75 87 GLU A N 1
ATOM 703 C CA . GLU A 1 87 ? 6.153 6.030 9.974 1.00 91.75 87 GLU A CA 1
ATOM 704 C C . GLU A 1 87 ? 5.973 7.441 9.402 1.00 91.75 87 GLU A C 1
ATOM 706 O O . GLU A 1 87 ? 5.722 8.371 10.173 1.00 91.75 87 GLU A O 1
ATOM 711 N N . LYS A 1 88 ? 5.993 7.610 8.074 1.00 90.56 88 LYS A N 1
ATOM 712 C CA . LYS A 1 88 ? 5.546 8.857 7.449 1.00 90.56 88 LYS A CA 1
ATOM 713 C C . LYS A 1 88 ? 4.102 9.140 7.832 1.00 90.56 88 LYS A C 1
ATOM 715 O O . LYS A 1 88 ? 3.259 8.240 7.862 1.00 90.56 88 LYS A O 1
ATOM 720 N N . GLU A 1 89 ? 3.837 10.408 8.095 1.00 91.44 89 GLU A N 1
ATOM 721 C CA . GLU A 1 89 ? 2.495 10.882 8.367 1.00 91.44 89 GLU A CA 1
ATOM 722 C C . GLU A 1 89 ? 1.705 11.034 7.066 1.00 91.44 89 GLU A C 1
ATOM 724 O O . GLU A 1 89 ? 2.198 11.580 6.077 1.00 91.44 89 GLU A O 1
ATOM 729 N N . PHE A 1 90 ? 0.477 10.532 7.085 1.00 89.44 90 PHE A N 1
ATOM 730 C CA . PHE A 1 90 ? -0.515 10.688 6.036 1.00 89.44 90 PHE A CA 1
ATOM 731 C C . PHE A 1 90 ? -1.867 10.919 6.710 1.00 89.44 90 PHE A C 1
ATOM 733 O O . PHE A 1 90 ? -2.322 10.070 7.480 1.00 89.44 90 PHE A O 1
ATOM 740 N N . GLU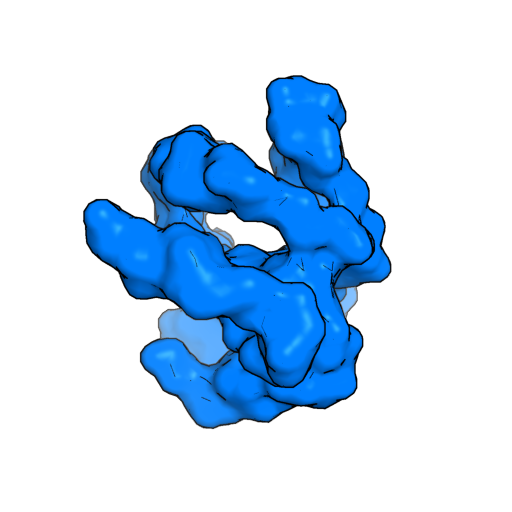 A 1 91 ? -2.486 12.074 6.448 1.00 88.56 91 GLU A N 1
ATOM 741 C CA . GLU A 1 91 ? -3.790 12.455 7.021 1.00 88.56 91 GLU A CA 1
ATOM 742 C C . GLU A 1 91 ? -3.819 12.291 8.562 1.00 88.56 91 GLU A C 1
ATOM 744 O O . GLU A 1 91 ? -4.734 11.699 9.136 1.00 88.56 91 GLU A O 1
ATOM 749 N N . GLY A 1 92 ? -2.755 12.746 9.241 1.00 88.38 92 GLY A N 1
ATOM 750 C CA . GLY A 1 92 ? -2.628 12.708 10.704 1.00 88.38 92 GLY A CA 1
ATOM 751 C C . GLY A 1 92 ? -2.335 11.330 11.313 1.00 88.38 92 GLY A C 1
ATOM 752 O O . GLY A 1 92 ? -2.302 11.191 12.538 1.00 88.38 92 GLY A O 1
ATOM 753 N N . LYS A 1 93 ? -2.125 10.284 10.502 1.00 90.12 93 LYS A N 1
ATOM 754 C CA . LYS A 1 93 ? -1.766 8.938 10.980 1.00 90.12 93 LYS A CA 1
ATOM 755 C C . LYS A 1 93 ? -0.409 8.508 10.425 1.00 90.12 93 LYS A C 1
ATOM 757 O O . LYS A 1 93 ? -0.083 8.737 9.263 1.00 90.12 93 LYS A O 1
ATOM 762 N N . LYS A 1 94 ? 0.384 7.829 11.257 1.00 92.69 94 LYS A N 1
ATOM 763 C CA . LYS A 1 94 ? 1.652 7.224 10.832 1.00 92.69 94 LYS A CA 1
ATOM 764 C C . LYS A 1 94 ? 1.401 5.936 10.055 1.00 92.69 94 LYS A C 1
ATOM 766 O O . LYS A 1 94 ? 0.781 4.999 10.571 1.00 92.69 94 LYS A O 1
ATOM 771 N N . LEU A 1 95 ? 1.931 5.868 8.839 1.00 92.25 95 LEU A N 1
ATOM 772 C CA . LEU A 1 95 ? 1.819 4.688 7.993 1.00 92.25 95 LEU A CA 1
ATOM 773 C C . LEU A 1 95 ? 2.746 3.568 8.472 1.00 92.25 95 LEU A C 1
ATOM 775 O O . LEU A 1 95 ? 3.890 3.795 8.858 1.00 92.25 95 LEU A O 1
ATOM 779 N N . LYS A 1 96 ? 2.281 2.321 8.386 1.00 93.12 96 LYS A N 1
ATOM 780 C CA . LYS A 1 96 ? 3.132 1.133 8.549 1.00 93.12 96 LYS A CA 1
ATOM 781 C C . LYS A 1 96 ? 3.228 0.406 7.222 1.00 93.12 96 LYS A C 1
ATOM 783 O O . LYS A 1 96 ? 2.227 -0.103 6.719 1.00 93.12 96 LYS A O 1
ATOM 788 N N . ILE A 1 97 ? 4.438 0.342 6.684 1.00 91.12 97 ILE A N 1
ATOM 789 C CA . ILE A 1 97 ? 4.721 -0.252 5.377 1.00 91.12 97 ILE A CA 1
ATOM 790 C C . ILE A 1 97 ? 5.305 -1.645 5.558 1.00 91.12 97 ILE A C 1
ATOM 792 O O . ILE A 1 97 ? 6.255 -1.836 6.315 1.00 91.12 97 ILE A O 1
ATOM 796 N N . THR A 1 98 ? 4.735 -2.624 4.866 1.00 88.31 98 THR A N 1
ATOM 797 C CA . THR A 1 98 ? 5.270 -3.983 4.767 1.00 88.31 98 THR A CA 1
ATOM 798 C C . THR A 1 98 ? 5.487 -4.318 3.293 1.00 88.31 98 THR A C 1
ATOM 800 O O . THR A 1 98 ? 4.510 -4.333 2.542 1.00 88.31 98 THR A O 1
ATOM 803 N N . PRO A 1 99 ? 6.728 -4.580 2.848 1.00 85.25 99 PRO A N 1
ATOM 804 C CA . PRO A 1 99 ? 6.976 -4.994 1.477 1.00 85.25 99 PRO A CA 1
ATOM 805 C C . PRO A 1 99 ? 6.480 -6.421 1.241 1.00 85.25 99 PRO A C 1
ATOM 807 O O . PRO A 1 99 ? 6.560 -7.284 2.116 1.00 85.25 99 PRO A O 1
ATOM 810 N N . PHE A 1 100 ? 5.995 -6.672 0.035 1.00 80.31 100 PHE A N 1
ATOM 811 C CA . PHE A 1 100 ? 5.645 -7.991 -0.453 1.00 80.31 100 PHE A CA 1
ATOM 812 C C . PHE A 1 100 ? 6.221 -8.181 -1.851 1.00 80.31 100 PHE A C 1
ATOM 814 O O . PHE A 1 100 ? 6.141 -7.295 -2.704 1.00 80.31 100 PHE A O 1
ATOM 821 N N . PHE A 1 101 ? 6.764 -9.369 -2.078 1.00 74.38 101 PHE A N 1
ATOM 822 C CA . PHE A 1 101 ? 7.282 -9.785 -3.366 1.00 74.38 101 PHE A CA 1
ATOM 823 C C . PHE A 1 101 ? 6.458 -10.953 -3.857 1.00 74.38 101 PHE A C 1
ATOM 825 O O . PHE A 1 101 ? 6.299 -11.954 -3.151 1.00 74.38 101 PHE A O 1
ATOM 832 N N . TYR A 1 102 ? 5.951 -10.835 -5.077 1.00 65.44 102 TYR A N 1
ATOM 833 C CA . TYR A 1 102 ? 5.541 -12.030 -5.777 1.00 65.44 102 TYR A CA 1
ATOM 834 C C . TYR A 1 102 ? 6.822 -12.780 -6.168 1.00 65.44 102 TYR A C 1
ATOM 836 O O . TYR A 1 102 ? 7.701 -12.161 -6.773 1.00 65.44 102 TYR A O 1
ATOM 844 N N . PRO A 1 103 ? 6.983 -14.067 -5.806 1.00 58.66 103 PRO A N 1
ATOM 845 C CA . PRO A 1 103 ? 8.131 -14.839 -6.247 1.00 58.66 103 PRO A CA 1
ATOM 846 C C . PRO A 1 103 ? 8.050 -14.954 -7.766 1.00 58.66 103 PRO A C 1
ATOM 848 O O . PRO A 1 103 ? 7.306 -15.770 -8.310 1.00 58.66 103 PRO A O 1
ATOM 851 N N . ASN A 1 104 ? 8.792 -14.097 -8.458 1.00 52.00 104 ASN A N 1
ATOM 852 C CA . ASN A 1 104 ? 9.131 -14.357 -9.835 1.00 52.00 104 ASN A CA 1
ATOM 853 C C . ASN A 1 104 ? 10.219 -15.429 -9.789 1.00 52.00 104 ASN A C 1
ATOM 855 O O . ASN A 1 104 ? 11.207 -15.252 -9.078 1.00 52.00 104 ASN A O 1
ATOM 859 N N . LYS A 1 105 ? 10.044 -16.549 -10.494 1.00 50.03 105 LYS A N 1
ATOM 860 C CA . LYS A 1 105 ? 11.090 -17.586 -10.558 1.00 50.03 105 LYS A CA 1
ATOM 861 C C . LYS A 1 105 ? 12.395 -17.038 -11.168 1.00 50.03 105 LYS A C 1
ATOM 863 O O . LYS A 1 105 ? 13.444 -17.634 -10.969 1.00 50.03 105 LYS A O 1
ATOM 868 N N . ASP A 1 106 ? 12.312 -15.865 -11.798 1.00 47.38 106 ASP A N 1
ATOM 869 C CA . ASP A 1 106 ? 13.418 -15.102 -12.378 1.00 47.38 106 ASP A CA 1
ATOM 870 C C . ASP A 1 106 ? 14.026 -14.037 -11.435 1.00 47.38 106 ASP A C 1
ATOM 872 O O . ASP A 1 106 ? 14.973 -13.344 -11.807 1.00 47.38 106 ASP A O 1
ATOM 876 N N . LEU A 1 107 ? 13.502 -13.854 -10.213 1.00 50.25 107 LEU A N 1
ATOM 877 C CA . LEU A 1 107 ? 14.111 -12.954 -9.224 1.00 50.25 107 LEU A CA 1
ATOM 878 C C . LEU A 1 107 ? 15.267 -13.673 -8.519 1.00 50.25 107 LEU A C 1
ATOM 880 O O . LEU A 1 107 ? 15.056 -14.600 -7.739 1.00 50.25 107 LEU A O 1
ATOM 884 N N . HIS A 1 108 ? 16.492 -13.220 -8.801 1.00 46.00 108 HIS A N 1
ATOM 885 C CA . HIS A 1 108 ? 17.731 -13.804 -8.284 1.00 46.00 108 HIS A CA 1
ATOM 886 C C . HIS A 1 108 ? 17.704 -13.946 -6.740 1.00 46.00 108 HIS A C 1
ATOM 888 O O . HIS A 1 108 ? 17.323 -12.992 -6.052 1.00 46.00 108 HIS A O 1
ATOM 894 N N . PRO A 1 109 ? 18.139 -15.084 -6.158 1.00 53.72 109 PRO A N 1
ATOM 895 C CA . PRO A 1 109 ? 18.074 -15.350 -4.711 1.00 53.72 109 PRO A CA 1
ATOM 896 C C . PRO A 1 109 ? 18.764 -14.302 -3.825 1.00 53.72 109 PRO A C 1
ATOM 898 O O . PRO A 1 109 ? 18.462 -14.184 -2.640 1.00 53.72 109 PRO A O 1
ATOM 901 N N . GLU A 1 110 ? 19.690 -13.531 -4.388 1.00 53.88 110 GLU A N 1
ATOM 902 C CA . GLU A 1 110 ? 20.407 -12.452 -3.701 1.00 53.88 110 GLU A CA 1
ATOM 903 C C . GLU A 1 110 ? 19.494 -11.321 -3.224 1.00 53.88 110 GLU A C 1
ATOM 905 O O . GLU A 1 110 ? 19.812 -10.664 -2.238 1.00 53.88 110 GLU A O 1
ATOM 910 N N . PHE A 1 111 ? 18.322 -11.136 -3.839 1.00 49.59 111 PHE A N 1
ATOM 911 C CA . PHE A 1 111 ? 17.339 -10.151 -3.378 1.00 49.59 111 PHE A CA 1
ATOM 912 C C . PHE A 1 111 ? 16.658 -10.531 -2.056 1.00 49.59 111 PHE A C 1
ATOM 914 O O . PHE A 1 111 ? 16.026 -9.682 -1.426 1.00 49.59 111 PHE A O 1
ATOM 921 N N . PHE A 1 112 ? 16.795 -11.788 -1.626 1.00 51.12 112 PHE A N 1
ATOM 922 C CA . PHE A 1 112 ? 16.232 -12.312 -0.381 1.00 51.12 112 PHE A CA 1
ATOM 923 C C . PHE A 1 112 ? 17.288 -12.555 0.703 1.00 51.12 112 PHE A C 1
ATOM 925 O O . PHE A 1 112 ? 16.933 -12.985 1.800 1.00 51.12 112 PHE A O 1
ATOM 932 N N . LYS A 1 113 ? 18.575 -12.298 0.426 1.00 43.16 113 LYS A N 1
ATOM 933 C CA . LYS A 1 113 ? 19.636 -12.447 1.429 1.00 43.16 113 LYS A CA 1
ATOM 934 C C . LYS A 1 113 ? 19.737 -11.181 2.293 1.00 43.16 113 LYS A C 1
ATOM 936 O O . LYS A 1 113 ? 19.612 -10.059 1.805 1.00 43.16 113 LYS A O 1
ATOM 941 N N . ASN A 1 114 ? 19.845 -11.420 3.601 1.00 42.34 114 ASN A N 1
ATOM 942 C CA . ASN A 1 114 ? 19.814 -10.446 4.695 1.00 42.34 114 ASN A CA 1
ATOM 943 C C . ASN A 1 114 ? 20.927 -9.407 4.614 1.00 42.34 114 ASN A C 1
ATOM 945 O O . ASN A 1 114 ? 22.078 -9.796 4.349 1.00 42.34 114 ASN A O 1
#

Foldseek 3Di:
DDPVVVVVVQVVQFQKKKKKWFDDPVDDQPPPVVLVLVVCVCVVVCVVVVWAWPGWGWDDDPPTIIIITGTNDDHLCVVVVQVVQAQDDDPNTGMHIDMDGDPDVPPDCVSVDD

Organism: Naegleria gruberi (NCBI:txid5762)

Secondary structure (DSSP, 8-state):
--HHHHHHHHHT--SEEEEEE---TT--TT-HHHHHHHHHHHHHHHHTTT--EEEEEEEEETTEEEEEEEESS--TTHHHHHHHHTT-EETTEE-EEEEE----TTS-GGGG--

pLDDT: mean 77.24, std 12.32, range [42.34, 93.12]

Sequence (114 aa):
MPPNVRAIVKTFRAPCSFVVKGLPENFSVEDQVMRSKLEEFFVMTSNNLHLQINGITMVQNTQTRYAVVQFKTFSKNLRKQVAFFHEKEFEGKKLKITPFFYPNKDLHPEFFKN